Protein AF-A0A935WW10-F1 (afdb_monomer_lite)

Sequence (158 aa):
MTIRDRRRVVGESLDGLIQERTYRSAALGEERRFSVVLPPGYFDDANQGERYPVLYLLHGQGQTSTSFLATALFFIGYMSDSEDDATRRRDESDWVKFLLVLPDSTCSNAACTSGNFNANHLGLDGNGPRYQDAFYELMAHIESNYRTATPEVVEVFP

Foldseek 3Di:
DDPVLVVQCVVADQPNQWDKDWDQDPLQRGIWIKIKGFAGCQVPPVCVVPAAAEAEDEDAAPDFNCNCVVVSVVVNQQRRADPDPVQRVVRGGNDGGHMYMYTGLHDDPPLPPDDGSQAAGCGPPRSGGHNVSSVVVVVVVCVVPDRHDDDDDDPPDD

Secondary structure (DSSP, 8-state):
--TTGGGHHHHS-HHHHEEEEEEEETTTTEEEEEEEEPPTTTT-GGGTT--B-EEE----TT--TTTTGGGHHHHHHHTT--SSHHHHTTT--SS---EEEEE--PPPSTT-SSS-TTSBP--SSS---BHHHHHHHHHHHHHHHS-BPPP-------

pLDDT: mean 85.11, std 13.95, range [34.62, 98.25]

Radius of gyration: 18.45 Å; chains: 1; bounding box: 48×27×57 Å

Structure (mmCIF, N/CA/C/O backbone):
data_AF-A0A935WW10-F1
#
_entry.id   AF-A0A935WW10-F1
#
loop_
_atom_site.group_PDB
_atom_site.id
_atom_site.type_symbol
_atom_site.label_atom_id
_atom_site.label_alt_id
_atom_site.label_comp_id
_atom_site.label_asym_id
_atom_site.label_entity_id
_atom_site.label_seq_id
_atom_site.pdbx_PDB_ins_code
_atom_site.Cartn_x
_atom_site.Cartn_y
_atom_site.Cartn_z
_atom_site.occupancy
_atom_site.B_iso_or_equiv
_atom_site.auth_seq_id
_atom_site.auth_comp_id
_atom_site.auth_asym_id
_atom_site.auth_atom_id
_atom_site.pdbx_PDB_model_num
ATOM 1 N N . MET A 1 1 ? -10.765 14.263 23.555 1.00 40.00 1 MET A N 1
ATOM 2 C CA . MET A 1 1 ? -9.543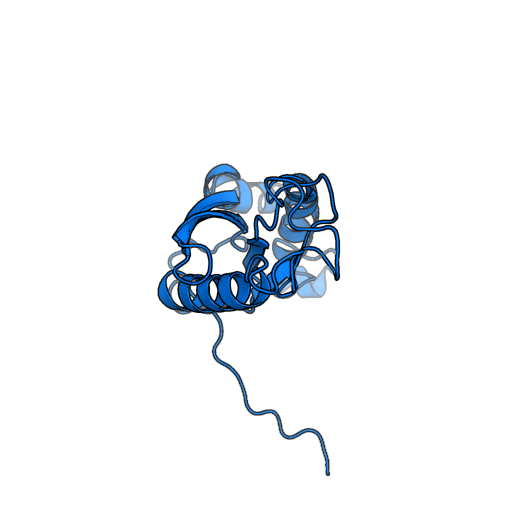 13.441 23.706 1.00 40.00 1 MET A CA 1
ATOM 3 C C . MET A 1 1 ? -9.329 13.072 25.174 1.00 40.00 1 MET A C 1
ATOM 5 O O . MET A 1 1 ? -8.989 13.932 25.981 1.00 40.00 1 MET A O 1
ATOM 9 N N . THR A 1 2 ? -9.584 11.818 25.549 1.00 34.62 2 THR A N 1
ATOM 10 C CA . THR A 1 2 ? -9.532 11.343 26.948 1.00 34.62 2 THR A CA 1
ATOM 11 C C . THR A 1 2 ? -8.324 10.433 27.177 1.00 34.62 2 THR A C 1
ATOM 13 O O . THR A 1 2 ? -7.880 9.738 26.274 1.00 34.62 2 THR A O 1
ATOM 16 N N . ILE A 1 3 ? -7.803 10.388 28.405 1.00 41.88 3 ILE A N 1
ATOM 17 C CA . ILE A 1 3 ? -6.572 9.660 28.790 1.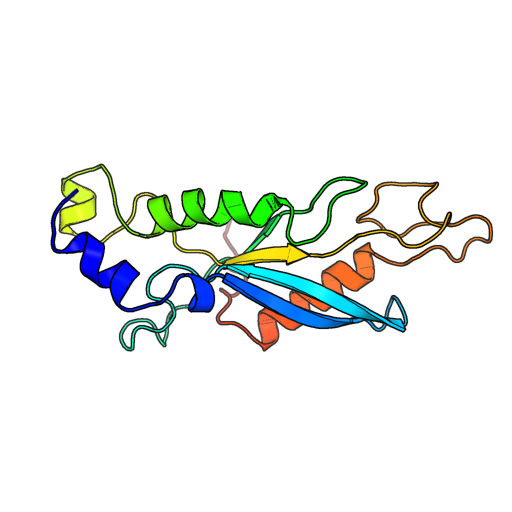00 41.88 3 ILE A CA 1
ATOM 18 C C . ILE A 1 3 ? -6.601 8.148 28.458 1.00 41.88 3 ILE A C 1
ATOM 20 O O . ILE A 1 3 ? -5.545 7.536 28.314 1.00 41.88 3 ILE A O 1
ATOM 24 N N . ARG A 1 4 ? -7.785 7.537 28.306 1.00 44.72 4 ARG A N 1
ATOM 25 C CA . ARG A 1 4 ? -7.934 6.127 27.891 1.00 44.72 4 ARG A CA 1
ATOM 26 C C . ARG A 1 4 ? -7.550 5.874 26.434 1.00 44.72 4 ARG A C 1
ATOM 28 O O . ARG A 1 4 ? -6.980 4.829 26.153 1.00 44.72 4 ARG A O 1
ATOM 35 N N . ASP A 1 5 ? -7.813 6.829 25.555 1.00 48.38 5 ASP A N 1
ATOM 36 C CA . ASP A 1 5 ? -7.628 6.692 24.109 1.00 48.38 5 ASP A CA 1
ATOM 37 C C . ASP A 1 5 ? -6.135 6.728 23.722 1.00 48.38 5 ASP A C 1
ATOM 39 O O . ASP A 1 5 ? -5.631 5.886 22.980 1.00 48.38 5 ASP A O 1
ATOM 43 N N . ARG A 1 6 ? -5.345 7.546 24.435 1.00 47.03 6 ARG A N 1
ATOM 44 C CA . ARG A 1 6 ? -3.876 7.490 24.353 1.00 47.03 6 ARG A CA 1
ATOM 45 C C . ARG A 1 6 ? -3.288 6.122 24.706 1.00 47.03 6 ARG A C 1
ATOM 47 O O . ARG A 1 6 ? -2.159 5.885 24.324 1.00 47.03 6 ARG A O 1
ATOM 54 N N . ARG A 1 7 ? -3.968 5.228 25.437 1.00 44.75 7 ARG A N 1
ATOM 55 C CA . ARG A 1 7 ? -3.376 3.928 25.814 1.00 44.75 7 ARG A CA 1
ATOM 56 C C . ARG A 1 7 ? -3.407 2.884 24.701 1.00 44.75 7 ARG A C 1
ATOM 58 O O . ARG A 1 7 ? -2.544 2.017 24.726 1.00 44.75 7 ARG A O 1
ATOM 65 N N . ARG A 1 8 ? -4.344 2.956 23.749 1.00 51.34 8 ARG A N 1
ATOM 66 C CA . ARG A 1 8 ? -4.460 1.949 22.675 1.00 51.34 8 ARG A CA 1
ATOM 67 C C . ARG A 1 8 ? -3.367 2.143 21.623 1.00 51.34 8 ARG A C 1
ATOM 69 O O . ARG A 1 8 ? -2.599 1.228 21.370 1.00 51.34 8 ARG A O 1
ATOM 76 N N . VAL A 1 9 ? -3.180 3.385 21.170 1.00 51.66 9 VAL A N 1
ATOM 77 C CA . VAL A 1 9 ? -2.059 3.785 20.292 1.00 51.66 9 VAL A CA 1
ATOM 78 C C . VAL A 1 9 ? -0.700 3.767 21.020 1.00 51.66 9 VAL A C 1
ATOM 80 O O . VAL A 1 9 ? 0.339 3.787 20.384 1.00 51.66 9 VAL A O 1
ATOM 83 N N . VAL A 1 10 ? -0.665 3.724 22.359 1.00 49.00 10 VAL A N 1
ATOM 84 C CA . VAL A 1 10 ? 0.587 3.550 23.136 1.00 49.00 10 VAL A CA 1
ATOM 85 C C . VAL A 1 10 ? 0.924 2.070 23.383 1.00 49.00 10 VAL A C 1
ATOM 87 O O . VAL A 1 10 ? 2.059 1.768 23.743 1.00 49.00 10 VAL A O 1
ATOM 90 N N . GLY A 1 11 ? -0.021 1.144 23.175 1.00 51.72 11 GLY A N 1
ATOM 91 C CA . GLY A 1 11 ? 0.231 -0.302 23.233 1.00 51.72 11 GLY A CA 1
ATOM 92 C C . GLY A 1 11 ? 0.925 -0.844 21.978 1.00 51.72 11 GLY A C 1
ATOM 93 O O . GLY A 1 11 ? 1.773 -1.726 22.081 1.00 51.72 11 GLY A O 1
ATOM 94 N N . GLU A 1 12 ? 0.623 -0.266 20.815 1.00 62.59 12 GLU A N 1
ATOM 95 C CA . GLU A 1 12 ? 1.270 -0.551 19.531 1.00 62.59 12 GLU A CA 1
ATOM 96 C C . GLU A 1 12 ? 2.186 0.624 19.158 1.00 62.59 12 GLU A C 1
ATOM 98 O O . GLU A 1 12 ? 1.730 1.759 19.058 1.00 62.59 12 GLU A O 1
ATOM 103 N N . SER A 1 13 ? 3.487 0.401 18.944 1.00 73.25 13 SER A N 1
ATOM 104 C CA . SER A 1 13 ? 4.344 1.488 18.457 1.00 73.25 13 SER A CA 1
ATOM 105 C C . SER A 1 13 ? 3.939 1.883 17.032 1.00 73.25 13 SER A C 1
ATOM 107 O O . SER A 1 13 ? 3.611 1.026 16.210 1.00 73.25 13 SER A O 1
ATOM 109 N N . LEU A 1 14 ? 4.013 3.179 16.704 1.00 76.69 14 LEU A N 1
ATOM 110 C CA . LEU A 1 14 ? 3.814 3.655 15.326 1.00 76.69 14 LEU A CA 1
ATOM 111 C C . LEU A 1 14 ? 4.748 2.934 14.338 1.00 76.69 14 LEU A C 1
ATOM 113 O O . LEU A 1 14 ? 4.336 2.629 13.223 1.00 76.69 14 LEU A O 1
ATOM 117 N N . ASP A 1 15 ? 5.954 2.580 14.787 1.00 73.94 15 ASP A N 1
ATOM 118 C CA . ASP A 1 15 ? 6.929 1.781 14.035 1.00 73.94 15 ASP A CA 1
ATOM 119 C C . ASP A 1 15 ? 6.443 0.347 13.739 1.00 73.94 15 ASP A C 1
ATOM 121 O O . ASP A 1 15 ? 6.895 -0.287 12.790 1.00 73.94 15 ASP A O 1
ATOM 125 N N . GLY A 1 16 ? 5.534 -0.198 14.556 1.00 84.88 16 GLY A N 1
ATOM 126 C CA . GLY A 1 16 ? 4.903 -1.497 14.320 1.00 84.88 16 GLY A CA 1
ATOM 127 C C . GLY A 1 16 ? 3.772 -1.429 13.294 1.00 84.88 16 GLY A C 1
ATOM 128 O O . GLY A 1 16 ? 3.589 -2.365 12.510 1.00 84.88 16 GLY A O 1
ATOM 129 N N . LEU A 1 17 ? 3.031 -0.318 13.270 1.00 91.12 17 LEU A N 1
ATOM 130 C CA . LEU A 1 17 ? 1.921 -0.105 12.339 1.00 91.12 17 LEU A CA 1
ATOM 131 C C . LEU A 1 17 ? 2.396 0.345 10.957 1.00 91.12 17 LEU A C 1
ATOM 133 O O . LEU A 1 17 ? 1.801 -0.057 9.963 1.00 91.12 17 LEU A O 1
ATOM 137 N N . ILE A 1 18 ? 3.461 1.144 10.880 1.00 92.69 18 ILE A N 1
ATOM 138 C CA . ILE A 1 18 ? 4.040 1.625 9.624 1.00 92.69 18 ILE A CA 1
ATOM 139 C C . ILE A 1 18 ? 5.265 0.782 9.290 1.00 92.69 18 ILE A C 1
ATOM 141 O O . ILE A 1 18 ? 6.266 0.804 9.998 1.00 92.69 18 ILE A O 1
ATOM 145 N N . GLN A 1 19 ? 5.200 0.049 8.185 1.00 93.94 19 GLN A N 1
ATOM 146 C CA . GLN A 1 19 ? 6.233 -0.902 7.804 1.00 93.94 19 GLN A CA 1
ATOM 147 C C . GLN A 1 19 ? 6.707 -0.648 6.378 1.00 93.94 19 GLN A C 1
ATOM 149 O O . GLN A 1 19 ? 5.905 -0.584 5.452 1.00 93.94 19 GLN A O 1
ATOM 154 N N . GLU A 1 20 ? 8.021 -0.591 6.185 1.00 94.94 20 GLU A N 1
ATOM 155 C CA . GLU A 1 20 ? 8.645 -0.676 4.863 1.00 94.94 20 GLU A CA 1
ATOM 156 C C . GLU A 1 20 ? 9.107 -2.112 4.610 1.00 94.94 20 GLU A C 1
ATOM 158 O O . GLU A 1 20 ? 9.729 -2.746 5.472 1.00 94.94 20 GLU A O 1
ATOM 163 N N . ARG A 1 21 ? 8.766 -2.656 3.445 1.00 96.81 21 ARG A N 1
ATOM 164 C CA . ARG A 1 21 ? 9.016 -4.051 3.069 1.00 96.81 21 ARG A CA 1
ATOM 165 C C . ARG A 1 21 ? 9.430 -4.146 1.606 1.00 96.81 21 ARG A C 1
ATOM 167 O O . ARG A 1 21 ? 9.358 -3.169 0.858 1.00 96.81 21 ARG A O 1
ATOM 174 N N . THR A 1 22 ? 9.875 -5.331 1.207 1.00 97.50 22 THR A N 1
ATOM 175 C CA . THR A 1 22 ? 10.179 -5.656 -0.187 1.00 97.50 22 THR A CA 1
ATOM 176 C C . THR A 1 22 ? 9.421 -6.892 -0.640 1.00 97.50 22 THR A C 1
ATOM 178 O O . THR A 1 22 ? 9.062 -7.746 0.170 1.00 97.50 22 THR A O 1
ATOM 181 N N . TYR A 1 23 ? 9.198 -6.986 -1.945 1.00 97.31 23 TYR A N 1
ATOM 182 C CA . TYR A 1 23 ? 8.767 -8.203 -2.616 1.00 97.31 23 TYR A CA 1
ATOM 183 C C . TYR A 1 23 ? 9.569 -8.384 -3.906 1.00 97.31 23 TYR A C 1
ATOM 185 O O . TYR A 1 23 ? 9.995 -7.413 -4.541 1.00 97.31 23 TYR A O 1
ATOM 193 N N . ARG A 1 24 ? 9.741 -9.638 -4.320 1.00 97.44 24 ARG A N 1
ATOM 194 C CA . ARG A 1 24 ? 10.337 -9.970 -5.611 1.00 97.44 24 ARG A CA 1
ATOM 195 C C . ARG A 1 24 ? 9.308 -9.763 -6.721 1.00 97.44 24 ARG A C 1
ATOM 197 O O . ARG A 1 24 ? 8.302 -10.467 -6.734 1.00 97.44 24 ARG A O 1
ATOM 204 N N . SER A 1 25 ? 9.590 -8.882 -7.681 1.00 96.50 25 SER A N 1
ATOM 205 C CA . SER A 1 25 ? 8.793 -8.757 -8.906 1.00 96.50 25 SER A CA 1
ATOM 206 C C . SER A 1 25 ? 9.387 -9.610 -10.024 1.00 96.50 25 SER A C 1
ATOM 208 O O . SER A 1 25 ? 10.558 -9.454 -10.387 1.00 96.50 25 SER A O 1
ATOM 210 N N . ALA A 1 26 ? 8.587 -10.513 -10.592 1.00 96.75 26 ALA A N 1
ATOM 211 C CA . ALA A 1 26 ? 9.000 -11.288 -11.759 1.00 96.75 26 ALA A CA 1
ATOM 212 C C . ALA A 1 26 ? 8.878 -10.445 -13.034 1.00 96.75 26 ALA A C 1
ATOM 214 O O . ALA A 1 26 ? 9.771 -10.497 -13.880 1.00 96.75 26 ALA A O 1
ATOM 215 N N . ALA A 1 27 ? 7.835 -9.616 -13.130 1.00 93.62 27 ALA A N 1
ATOM 216 C CA . ALA A 1 27 ? 7.610 -8.693 -14.238 1.00 93.62 27 ALA A CA 1
ATOM 217 C C . ALA A 1 27 ? 8.764 -7.696 -14.457 1.00 93.62 27 ALA A C 1
ATOM 219 O O . ALA A 1 27 ? 9.063 -7.357 -15.602 1.00 93.62 27 ALA A O 1
ATOM 220 N N . LEU A 1 28 ? 9.419 -7.249 -13.378 1.00 91.75 28 LEU A N 1
ATOM 221 C CA . LEU A 1 28 ? 10.566 -6.330 -13.432 1.00 91.75 28 LEU A CA 1
ATOM 222 C C . LEU A 1 28 ? 11.919 -7.020 -13.212 1.00 91.75 28 LEU A C 1
ATOM 224 O O . LEU A 1 28 ? 12.961 -6.418 -13.454 1.00 91.75 28 LEU A O 1
ATOM 228 N N . GLY A 1 29 ? 11.927 -8.275 -12.758 1.00 93.44 29 GLY A N 1
ATOM 229 C CA . GLY A 1 29 ? 13.156 -9.032 -12.520 1.00 93.44 29 GLY A CA 1
ATOM 230 C C . GLY A 1 29 ? 13.992 -8.537 -11.332 1.00 93.44 29 GLY A C 1
ATOM 231 O O . GLY A 1 29 ? 15.187 -8.839 -11.265 1.00 93.44 29 GLY A O 1
ATOM 232 N N . GLU A 1 30 ? 13.397 -7.825 -10.373 1.00 92.94 30 GLU A N 1
ATOM 233 C CA . GLU A 1 30 ? 14.100 -7.196 -9.245 1.00 92.94 30 GLU A CA 1
ATOM 234 C C . GLU A 1 30 ? 13.283 -7.195 -7.940 1.00 92.94 30 GLU A C 1
ATOM 236 O O . GLU A 1 30 ? 12.094 -7.511 -7.928 1.00 92.94 30 GLU A O 1
ATOM 241 N N . GLU A 1 31 ? 13.938 -6.858 -6.824 1.00 95.62 31 GLU A N 1
ATOM 242 C CA . GLU A 1 31 ? 13.252 -6.555 -5.562 1.00 95.62 31 GLU A CA 1
ATOM 243 C C . GLU A 1 31 ? 12.642 -5.154 -5.634 1.00 95.62 31 GLU A C 1
ATOM 245 O O . GLU A 1 31 ? 13.327 -4.183 -5.961 1.00 95.62 31 GLU A O 1
ATOM 250 N N . ARG A 1 32 ? 11.364 -5.034 -5.282 1.00 93.81 32 ARG A N 1
ATOM 251 C CA . ARG A 1 32 ? 10.641 -3.763 -5.227 1.00 93.81 32 ARG A CA 1
ATOM 252 C C . ARG A 1 32 ? 10.226 -3.470 -3.797 1.00 93.81 32 ARG A C 1
ATOM 254 O O . ARG A 1 32 ? 9.844 -4.372 -3.056 1.00 93.81 32 ARG A O 1
ATOM 261 N N . ARG A 1 33 ? 10.299 -2.198 -3.409 1.00 95.75 33 ARG A N 1
ATOM 262 C CA . ARG A 1 33 ? 9.843 -1.734 -2.096 1.00 95.75 33 ARG A CA 1
ATOM 263 C C . ARG A 1 33 ? 8.353 -1.422 -2.104 1.00 95.75 33 ARG A C 1
ATOM 265 O O . ARG A 1 33 ? 7.766 -1.097 -3.134 1.00 95.75 33 ARG A O 1
ATOM 272 N N . PHE A 1 34 ? 7.761 -1.477 -0.926 1.00 96.44 34 PHE A N 1
ATOM 273 C CA . PHE A 1 34 ? 6.467 -0.886 -0.636 1.00 96.44 34 PHE A CA 1
ATOM 274 C C . PHE A 1 34 ? 6.422 -0.485 0.833 1.00 96.44 34 PHE A C 1
ATOM 276 O O . PHE A 1 34 ? 7.149 -1.032 1.667 1.00 96.44 34 PHE A O 1
ATOM 283 N N . SER A 1 35 ? 5.543 0.456 1.142 1.00 96.88 35 SER A N 1
ATOM 284 C CA . SER A 1 35 ? 5.172 0.753 2.519 1.00 96.88 35 SER A CA 1
ATOM 285 C C . SER A 1 35 ? 3.772 0.213 2.782 1.00 96.88 35 SER A C 1
ATOM 287 O O . SER A 1 35 ? 2.910 0.265 1.906 1.00 96.88 35 SER A O 1
ATOM 289 N N . VAL A 1 36 ? 3.526 -0.289 3.983 1.00 96.81 36 VAL A N 1
ATOM 290 C CA . VAL A 1 36 ? 2.202 -0.706 4.441 1.00 96.81 36 VAL A CA 1
ATOM 291 C C . VAL A 1 36 ? 1.928 -0.098 5.804 1.00 96.81 36 VAL A C 1
ATOM 293 O O . VAL A 1 36 ? 2.796 -0.071 6.675 1.00 96.81 36 VAL A O 1
ATOM 296 N N . VAL A 1 37 ? 0.713 0.401 5.974 1.00 96.50 37 VAL A N 1
ATOM 297 C CA . VAL A 1 37 ? 0.195 0.892 7.244 1.00 96.50 37 VAL A CA 1
ATOM 298 C C . VAL A 1 37 ? -0.919 -0.041 7.670 1.00 96.50 37 VAL A C 1
ATOM 300 O O . VAL A 1 37 ? -1.893 -0.234 6.938 1.00 96.50 37 VAL A O 1
ATOM 303 N N . LEU A 1 38 ? -0.751 -0.630 8.844 1.00 96.56 38 LEU A N 1
ATOM 304 C CA . LEU A 1 38 ? -1.736 -1.500 9.458 1.00 96.56 38 LEU A CA 1
ATOM 305 C C . LEU A 1 38 ? -2.733 -0.668 10.271 1.00 96.56 38 LEU A C 1
ATOM 307 O O . LEU A 1 38 ? -2.340 0.336 10.876 1.00 96.56 38 LEU A O 1
ATOM 311 N N . PRO A 1 39 ? -4.017 -1.058 10.291 1.00 95.19 39 PRO A N 1
ATOM 312 C CA . PRO A 1 39 ? -5.008 -0.338 11.069 1.00 95.19 39 PRO A CA 1
ATOM 313 C C . PRO A 1 39 ? -4.733 -0.464 12.581 1.00 95.19 39 PRO A C 1
ATOM 315 O O . PRO A 1 39 ? -4.178 -1.467 13.026 1.00 95.19 39 PRO A O 1
ATOM 318 N N . PRO A 1 40 ? -5.167 0.509 13.396 1.00 93.06 40 PRO A N 1
ATOM 319 C CA . PRO A 1 40 ? -5.063 0.440 14.853 1.00 93.06 40 PRO A CA 1
ATOM 320 C C . PRO A 1 40 ? -5.727 -0.813 15.441 1.00 93.06 40 PRO A C 1
ATOM 322 O O . PRO A 1 40 ? -6.879 -1.138 15.115 1.00 93.06 40 PRO A O 1
ATOM 325 N N . GLY A 1 41 ? -5.026 -1.484 16.355 1.00 91.06 41 GLY A N 1
ATOM 326 C CA . GLY A 1 41 ? -5.449 -2.737 16.974 1.00 91.06 41 GLY A CA 1
ATOM 327 C C . GLY A 1 41 ? -5.255 -3.958 16.075 1.00 91.06 41 GLY A C 1
ATOM 328 O O . GLY A 1 41 ? -5.829 -5.008 16.357 1.00 91.06 41 GLY A O 1
ATOM 329 N N . TYR A 1 42 ? -4.487 -3.857 14.984 1.00 93.88 42 TYR A N 1
ATOM 330 C CA . TYR A 1 42 ? -4.204 -5.003 14.117 1.00 93.88 42 TYR A CA 1
ATOM 331 C C . TYR A 1 42 ? -3.523 -6.146 14.885 1.00 93.88 42 TYR A C 1
ATOM 333 O O . TYR A 1 42 ? -3.709 -7.308 14.532 1.00 93.88 42 TYR A O 1
ATOM 341 N N . PHE A 1 43 ? -2.744 -5.872 15.929 1.00 92.56 43 PHE A N 1
ATOM 342 C CA . PHE A 1 43 ? -2.090 -6.929 16.704 1.00 92.56 43 PHE A CA 1
ATOM 343 C C . PHE A 1 43 ? -2.878 -7.371 17.940 1.00 92.56 43 PHE A C 1
ATOM 345 O O . PHE A 1 43 ? -2.468 -8.331 18.589 1.00 92.56 43 PHE A O 1
ATOM 352 N N . ASP A 1 44 ? -4.019 -6.744 18.238 1.00 90.56 44 ASP A N 1
ATOM 353 C CA . ASP A 1 44 ? -4.851 -7.116 19.383 1.00 90.56 44 ASP A CA 1
ATOM 354 C C . ASP A 1 44 ? -5.370 -8.556 19.245 1.00 90.56 44 ASP A C 1
ATOM 356 O O . ASP A 1 44 ? -5.866 -8.963 18.190 1.00 90.56 44 ASP A O 1
ATOM 360 N N . ASP A 1 45 ? -5.334 -9.322 20.339 1.00 91.81 45 ASP A N 1
ATOM 361 C CA . ASP A 1 45 ? -5.842 -10.703 20.378 1.00 91.81 45 ASP A CA 1
ATOM 362 C C . ASP A 1 45 ? -7.318 -10.793 19.956 1.00 91.81 45 ASP A C 1
ATOM 364 O O . ASP A 1 45 ? -7.729 -11.738 19.282 1.00 91.81 45 ASP A O 1
ATOM 368 N N . ALA A 1 46 ? -8.111 -9.775 20.302 1.00 89.94 46 ALA A N 1
ATOM 369 C CA . ALA A 1 46 ? -9.522 -9.686 19.932 1.00 89.94 46 ALA A CA 1
ATOM 370 C C . ALA A 1 46 ? -9.745 -9.566 18.413 1.00 89.94 46 ALA A C 1
ATOM 372 O O . ALA A 1 46 ? -10.808 -9.941 17.931 1.00 89.94 46 ALA A O 1
ATOM 373 N N . ASN A 1 47 ? -8.742 -9.093 17.663 1.00 91.25 47 ASN A N 1
ATOM 374 C CA . ASN A 1 47 ? -8.846 -8.793 16.234 1.00 91.25 47 ASN A CA 1
ATOM 375 C C . ASN A 1 47 ? -8.122 -9.824 15.347 1.00 91.25 47 ASN A C 1
ATOM 377 O O . ASN A 1 47 ? -7.969 -9.614 14.143 1.00 91.25 47 ASN A O 1
ATOM 381 N N . GLN A 1 48 ? -7.662 -10.953 15.899 1.00 92.44 48 GLN A N 1
ATOM 382 C CA . GLN A 1 48 ? -6.918 -11.965 15.129 1.00 92.44 48 GLN A CA 1
ATOM 383 C C . GLN A 1 48 ? -7.753 -12.618 14.013 1.00 92.44 48 GLN A C 1
ATOM 385 O O . GLN A 1 48 ? -7.192 -13.085 13.021 1.00 92.44 48 GLN A O 1
ATOM 390 N N . GLY A 1 49 ? -9.084 -12.639 14.158 1.00 93.88 49 GLY A N 1
ATOM 391 C CA . GLY A 1 49 ? -10.018 -13.112 13.131 1.00 93.88 49 GLY A CA 1
ATOM 392 C C . GLY A 1 49 ? -10.407 -12.055 12.093 1.00 93.88 49 GLY A C 1
ATOM 393 O O . GLY A 1 49 ? -10.981 -12.407 11.064 1.00 93.88 49 GLY A O 1
ATOM 394 N N . GLU A 1 50 ? -10.084 -10.784 12.341 1.00 94.19 50 GLU A N 1
ATOM 395 C CA . GLU A 1 50 ? -10.503 -9.670 11.496 1.00 94.19 50 GLU A CA 1
ATOM 396 C C . GLU A 1 50 ? -9.669 -9.580 10.221 1.00 94.19 50 GLU A C 1
ATOM 398 O O . GLU A 1 50 ? -8.448 -9.800 10.208 1.00 94.19 50 GLU A O 1
ATOM 403 N N . ARG A 1 51 ? -10.356 -9.216 9.139 1.00 96.19 51 ARG A N 1
ATOM 404 C CA . ARG A 1 51 ? -9.795 -9.008 7.807 1.00 96.19 51 ARG A CA 1
ATOM 405 C C . ARG A 1 51 ? -10.201 -7.637 7.303 1.00 96.19 51 ARG A C 1
ATOM 407 O O . ARG A 1 51 ? -11.350 -7.238 7.443 1.00 96.19 51 ARG A O 1
ATOM 414 N N . TYR A 1 52 ? -9.261 -6.933 6.692 1.00 96.75 52 TYR A N 1
ATOM 415 C CA . TYR A 1 52 ? -9.427 -5.515 6.407 1.00 96.75 52 TYR A CA 1
ATOM 416 C C . TYR A 1 52 ? -9.395 -5.233 4.902 1.00 96.75 52 TYR A C 1
ATOM 418 O O . TYR A 1 52 ? -8.589 -5.839 4.185 1.00 96.75 52 TYR A O 1
ATOM 426 N N . PRO A 1 53 ? -10.219 -4.298 4.400 1.00 96.44 53 PRO A N 1
ATOM 427 C CA . PRO A 1 53 ? -10.069 -3.791 3.044 1.00 96.44 53 PRO A CA 1
ATOM 428 C C . PRO A 1 53 ? -8.687 -3.150 2.851 1.00 96.44 53 PRO A C 1
ATOM 430 O O . PRO A 1 53 ? -8.025 -2.748 3.813 1.00 96.44 53 PRO A O 1
ATOM 433 N N . VAL A 1 54 ? -8.248 -3.060 1.595 1.00 97.12 54 VAL A N 1
ATOM 434 C CA . VAL A 1 54 ? -6.929 -2.526 1.233 1.00 97.12 54 VAL A CA 1
ATOM 435 C C . VAL A 1 54 ? -7.092 -1.311 0.330 1.00 97.12 54 VAL A C 1
ATOM 437 O O . VAL A 1 54 ? -7.707 -1.390 -0.732 1.00 97.12 54 VAL A O 1
ATOM 440 N N . LEU A 1 55 ? -6.503 -0.193 0.741 1.00 95.94 55 LEU A N 1
ATOM 441 C CA . LEU A 1 55 ? -6.363 1.013 -0.060 1.00 95.94 55 LEU A CA 1
ATOM 442 C C . LEU A 1 55 ? -4.944 1.074 -0.633 1.00 95.94 55 LEU A C 1
ATOM 444 O O . LEU A 1 55 ? -3.978 1.204 0.116 1.00 95.94 55 LEU A O 1
ATOM 448 N N . TYR A 1 56 ? -4.818 1.024 -1.958 1.00 95.19 56 TYR A N 1
ATOM 449 C CA . TYR A 1 56 ? -3.547 1.255 -2.647 1.00 95.19 56 TYR A CA 1
ATOM 450 C C . TYR A 1 56 ? -3.429 2.728 -3.039 1.00 95.19 56 TYR A C 1
ATOM 452 O O . TYR A 1 56 ? -4.193 3.214 -3.873 1.00 95.19 56 TYR A O 1
ATOM 460 N N . LEU A 1 57 ? -2.466 3.440 -2.452 1.00 93.75 57 LEU A N 1
ATOM 461 C CA . LEU A 1 57 ? -2.207 4.847 -2.748 1.00 93.75 57 LEU A CA 1
ATOM 462 C C . LEU A 1 57 ? -0.923 4.980 -3.569 1.00 93.75 57 LEU A C 1
ATOM 464 O O . LEU A 1 57 ? 0.183 4.789 -3.065 1.00 93.75 57 LEU A O 1
ATOM 468 N N . LEU A 1 58 ? -1.087 5.304 -4.850 1.00 91.50 58 LEU A N 1
ATOM 469 C CA . LEU A 1 58 ? 0.015 5.429 -5.800 1.00 91.50 58 LEU A CA 1
ATOM 470 C C . LEU A 1 58 ? 0.618 6.835 -5.744 1.00 91.50 58 LEU A C 1
ATOM 472 O O . LEU A 1 58 ? -0.108 7.830 -5.778 1.00 91.50 58 LEU A O 1
ATOM 476 N N . HIS A 1 59 ? 1.946 6.921 -5.688 1.00 89.50 59 HIS A N 1
ATOM 477 C CA . HIS A 1 59 ? 2.652 8.201 -5.688 1.00 89.50 59 HIS A CA 1
ATOM 478 C C . HIS A 1 59 ? 2.868 8.752 -7.101 1.00 89.50 59 HIS A C 1
ATOM 480 O O . HIS A 1 59 ? 2.723 8.024 -8.077 1.00 89.50 59 HIS A O 1
ATOM 486 N N . GLY A 1 60 ? 3.228 10.035 -7.215 1.00 85.75 60 GLY A N 1
ATOM 487 C CA . 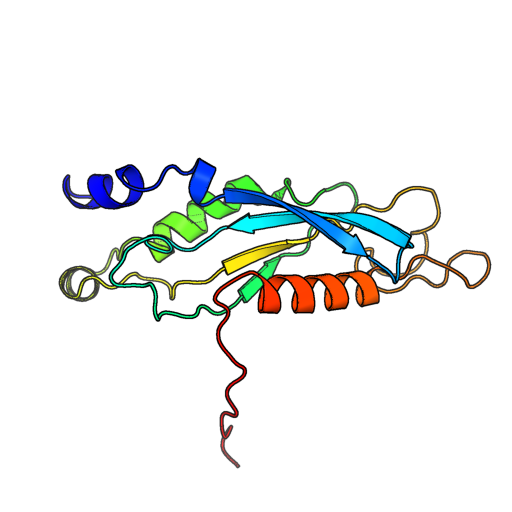GLY A 1 60 ? 3.547 10.693 -8.483 1.00 85.75 60 GLY A CA 1
ATOM 488 C C . GLY A 1 60 ? 4.984 10.466 -8.971 1.00 85.75 60 GLY A C 1
ATOM 489 O O . GLY A 1 60 ? 5.813 9.854 -8.296 1.00 85.75 60 GLY A O 1
ATOM 490 N N . GLN A 1 61 ? 5.312 11.011 -10.144 1.00 82.12 61 GLN A N 1
ATOM 491 C CA . GLN A 1 61 ? 6.676 10.986 -10.681 1.00 82.12 61 GLN A CA 1
ATOM 492 C C . GLN A 1 61 ? 7.648 11.769 -9.781 1.00 82.12 61 GLN A C 1
ATOM 494 O O . GLN A 1 61 ? 7.345 12.876 -9.341 1.00 82.12 61 GLN A O 1
ATOM 499 N N . GLY A 1 62 ? 8.833 11.205 -9.530 1.00 81.31 62 GLY A N 1
ATOM 500 C CA . GLY A 1 62 ? 9.848 11.805 -8.651 1.00 81.31 62 GLY A CA 1
ATOM 501 C C . GLY A 1 62 ? 9.610 11.571 -7.154 1.00 81.31 62 GLY A C 1
ATOM 502 O O . GLY A 1 62 ? 10.396 12.039 -6.335 1.00 81.31 62 GLY A O 1
ATOM 503 N N . GLN A 1 63 ? 8.549 10.844 -6.805 1.00 87.06 63 GLN A N 1
ATOM 504 C CA . GLN A 1 63 ? 8.262 10.368 -5.455 1.00 87.06 63 GLN A CA 1
ATOM 505 C C . GLN A 1 63 ? 8.584 8.872 -5.331 1.00 87.06 63 GLN A C 1
ATOM 507 O O . GLN A 1 63 ? 8.884 8.214 -6.324 1.00 87.06 63 GLN A O 1
ATOM 512 N N . THR A 1 64 ? 8.519 8.363 -4.104 1.00 87.25 64 THR A N 1
ATOM 513 C CA . THR A 1 64 ? 8.753 6.961 -3.716 1.00 87.25 64 THR A CA 1
ATOM 514 C C . THR A 1 64 ? 7.617 6.466 -2.811 1.00 87.25 64 THR A C 1
ATOM 516 O O . THR A 1 64 ? 6.774 7.258 -2.371 1.00 87.25 64 THR A O 1
ATOM 519 N N . SER A 1 65 ? 7.632 5.184 -2.428 1.00 83.31 65 SER A N 1
ATOM 520 C CA . SER A 1 65 ? 6.674 4.591 -1.473 1.00 83.31 65 SER A CA 1
ATOM 521 C C . SER A 1 65 ? 6.600 5.295 -0.112 1.00 83.31 65 SER A C 1
ATOM 523 O O . SER A 1 65 ? 5.619 5.142 0.616 1.00 83.31 65 SER A O 1
ATOM 525 N N . THR A 1 66 ? 7.621 6.065 0.270 1.00 89.19 66 THR A N 1
ATOM 526 C CA . THR A 1 66 ? 7.654 6.782 1.551 1.00 89.19 66 THR A CA 1
ATOM 527 C C . THR A 1 66 ? 7.083 8.195 1.469 1.00 89.19 66 THR A C 1
ATOM 529 O O . THR A 1 66 ? 6.793 8.805 2.496 1.00 89.19 66 THR A O 1
ATOM 532 N N . SER A 1 67 ? 6.858 8.720 0.261 1.00 87.94 67 SER A N 1
ATOM 533 C CA . SER A 1 67 ? 6.500 10.131 0.052 1.00 87.94 67 SER A CA 1
ATOM 534 C C . SER A 1 67 ? 5.159 10.533 0.670 1.00 87.94 67 SER A C 1
ATOM 536 O O . SER A 1 67 ? 4.981 11.690 1.042 1.00 87.94 67 SER A O 1
ATOM 538 N N . PHE A 1 68 ? 4.234 9.583 0.828 1.00 86.19 68 PHE A N 1
ATOM 539 C CA . PHE A 1 68 ? 2.941 9.811 1.478 1.00 86.19 68 PHE A CA 1
ATOM 540 C C . PHE A 1 68 ? 2.842 9.189 2.874 1.00 86.19 68 PHE A C 1
ATOM 542 O O . PHE A 1 68 ? 1.767 9.226 3.466 1.00 86.19 68 PHE A O 1
ATOM 549 N N . LEU A 1 69 ? 3.930 8.678 3.463 1.00 87.12 69 LEU A N 1
ATOM 550 C CA . LEU A 1 69 ? 3.860 8.046 4.788 1.00 87.12 69 LEU A CA 1
ATOM 551 C C . LEU A 1 69 ? 3.351 8.985 5.882 1.00 87.12 69 LEU A C 1
ATOM 553 O O . LEU A 1 69 ? 2.627 8.546 6.764 1.00 87.12 69 LEU A O 1
ATOM 557 N N . ALA A 1 70 ? 3.634 10.287 5.807 1.00 87.31 70 ALA A N 1
ATOM 558 C CA . ALA A 1 70 ? 3.087 11.245 6.769 1.00 87.31 70 ALA A CA 1
ATOM 559 C C . ALA A 1 70 ? 1.543 11.294 6.753 1.00 87.31 70 ALA A C 1
ATOM 561 O O . ALA A 1 70 ? 0.929 11.532 7.792 1.00 87.31 70 ALA A O 1
ATOM 562 N N . THR A 1 71 ? 0.902 11.011 5.609 1.00 86.00 71 THR A N 1
ATOM 563 C CA . THR A 1 71 ? -0.569 10.934 5.514 1.00 86.00 71 THR A CA 1
ATOM 564 C C . THR A 1 71 ? -1.141 9.743 6.283 1.00 86.00 71 THR A C 1
ATOM 566 O O . THR A 1 71 ? -2.292 9.794 6.707 1.00 86.00 71 THR A O 1
ATOM 569 N N . ALA A 1 72 ? -0.332 8.715 6.567 1.00 88.25 72 ALA A N 1
ATOM 570 C CA . ALA A 1 72 ? -0.729 7.582 7.398 1.00 88.25 72 ALA A CA 1
ATOM 571 C C . ALA A 1 72 ? -1.212 8.017 8.785 1.00 88.25 72 ALA A C 1
ATOM 573 O O . ALA A 1 72 ? -2.161 7.440 9.299 1.00 88.25 72 ALA A O 1
ATOM 574 N N . LEU A 1 73 ? -0.609 9.057 9.373 1.00 88.75 73 LEU A N 1
ATOM 575 C CA . LEU A 1 73 ? -1.001 9.554 10.696 1.00 88.75 73 LEU A CA 1
ATOM 576 C C . LEU A 1 73 ? -2.433 10.098 10.708 1.00 88.75 73 LEU A C 1
ATOM 578 O O . LEU A 1 73 ? -3.142 9.934 11.698 1.00 88.75 73 LEU A O 1
ATOM 582 N N . PHE A 1 74 ? -2.867 10.704 9.599 1.00 89.00 74 PHE A N 1
ATOM 583 C CA . PHE A 1 74 ? -4.250 11.139 9.433 1.00 89.00 74 PHE A CA 1
ATOM 584 C C . PHE A 1 74 ? -5.187 9.927 9.424 1.00 89.00 74 PHE A C 1
ATOM 586 O O . PHE A 1 74 ? -6.111 9.861 10.230 1.00 89.00 74 PHE A O 1
ATOM 593 N N . PHE A 1 75 ? -4.904 8.929 8.582 1.00 91.31 75 PHE A N 1
ATOM 594 C CA . PHE A 1 75 ? -5.729 7.723 8.497 1.00 91.31 75 PHE A CA 1
ATOM 595 C C . PHE A 1 75 ? -5.766 6.949 9.820 1.00 91.31 75 PHE A C 1
ATOM 597 O O . PHE A 1 75 ? -6.839 6.557 10.264 1.00 91.31 75 PHE A O 1
ATOM 604 N N . ILE A 1 76 ? -4.622 6.780 10.490 1.00 90.25 76 ILE A N 1
ATOM 605 C CA . ILE A 1 76 ? -4.528 6.131 11.805 1.00 90.25 76 ILE A CA 1
ATOM 606 C C . ILE A 1 76 ? -5.429 6.839 12.819 1.00 90.25 76 ILE A C 1
ATOM 608 O O . ILE A 1 76 ? -6.146 6.158 13.546 1.00 90.25 76 ILE A O 1
ATOM 612 N N . GLY A 1 77 ? -5.436 8.176 12.854 1.00 88.56 77 GLY A N 1
ATOM 613 C CA . GLY A 1 77 ? -6.296 8.943 13.759 1.00 88.56 77 GLY A CA 1
ATOM 614 C C . GLY A 1 77 ? -7.783 8.640 13.558 1.00 88.56 77 GLY A C 1
ATOM 615 O O . GLY A 1 77 ? -8.454 8.231 14.502 1.00 88.56 77 GLY A O 1
ATOM 616 N N . TYR A 1 78 ? -8.272 8.751 12.320 1.00 90.25 78 TYR A N 1
ATOM 617 C CA . TYR A 1 78 ? -9.684 8.505 11.988 1.00 90.25 78 TYR A CA 1
ATOM 618 C C . TYR A 1 78 ? -10.106 7.030 12.085 1.00 90.25 78 TYR A C 1
ATOM 620 O O . TYR A 1 78 ? -11.287 6.737 12.250 1.00 90.25 78 TYR A O 1
ATOM 628 N N . MET A 1 79 ? -9.157 6.094 11.997 1.00 92.50 79 MET A N 1
ATOM 629 C CA . MET A 1 79 ? -9.390 4.663 12.228 1.00 92.50 79 MET A CA 1
ATOM 630 C C . MET A 1 79 ? -9.280 4.258 13.711 1.00 92.50 79 MET A C 1
ATOM 632 O O . MET A 1 79 ? -9.530 3.096 14.040 1.00 92.50 79 MET A O 1
ATOM 636 N N . SER A 1 80 ? -8.853 5.165 14.601 1.00 88.94 80 SER A N 1
ATOM 637 C CA . SER A 1 80 ? -8.639 4.865 16.027 1.00 88.94 80 SER A CA 1
ATOM 638 C C . SER A 1 80 ? -9.834 5.224 16.905 1.00 88.94 80 SER A C 1
ATOM 640 O O . SER A 1 80 ? -10.141 4.465 17.821 1.00 88.94 80 SER A O 1
ATOM 642 N N . ASP A 1 81 ? -10.477 6.365 16.649 1.00 85.62 81 ASP A N 1
ATOM 643 C CA . ASP A 1 81 ? -11.562 6.905 17.477 1.00 85.62 81 ASP A CA 1
ATOM 644 C C . ASP A 1 81 ? -12.612 7.617 16.602 1.00 85.62 81 ASP A C 1
ATOM 646 O O . ASP A 1 81 ? -12.463 7.725 15.380 1.00 85.62 81 ASP A O 1
ATOM 650 N N . SER A 1 82 ? -13.688 8.077 17.234 1.00 85.06 82 SER A N 1
ATOM 651 C CA . SER A 1 82 ? -14.743 8.876 16.623 1.00 85.06 82 SER A CA 1
ATOM 652 C C . SER A 1 82 ? -14.929 10.200 17.362 1.00 85.06 82 SER A C 1
ATOM 654 O O . SER A 1 82 ? -14.953 10.247 18.597 1.00 85.06 82 SER A O 1
ATOM 656 N N . GLU A 1 83 ? -15.098 11.292 16.612 1.00 86.81 83 GLU A N 1
ATOM 657 C CA . GLU A 1 83 ? -15.516 12.576 17.192 1.00 86.81 83 GLU A CA 1
ATOM 658 C C . GLU A 1 83 ? -16.995 12.564 17.627 1.00 86.81 83 GLU A C 1
ATOM 660 O O . GLU A 1 83 ? -17.402 13.371 18.470 1.00 86.81 83 GLU A O 1
ATOM 665 N N . ASP A 1 84 ? -17.795 11.630 17.099 1.00 90.75 84 ASP A N 1
ATOM 666 C CA . ASP A 1 84 ? -19.177 11.412 17.510 1.00 90.75 84 ASP A CA 1
ATOM 667 C C . ASP A 1 84 ? -19.262 10.608 18.815 1.00 90.75 84 ASP A C 1
ATOM 669 O O . ASP A 1 84 ? -18.812 9.469 18.960 1.00 90.75 84 ASP A O 1
ATOM 673 N N . ASP A 1 85 ? -19.935 11.207 19.790 1.00 89.62 85 ASP A N 1
ATOM 674 C CA . ASP A 1 85 ? -19.982 10.709 21.155 1.00 89.62 85 ASP A CA 1
ATOM 675 C C . ASP A 1 85 ? -20.770 9.393 21.276 1.00 89.62 85 ASP A C 1
ATOM 677 O O . ASP A 1 85 ? -20.507 8.586 22.172 1.00 89.62 85 ASP A O 1
ATOM 681 N N . ALA A 1 86 ? -21.741 9.161 20.386 1.00 89.38 86 ALA A N 1
ATOM 682 C CA . ALA A 1 86 ? -22.511 7.923 20.350 1.00 89.38 86 ALA A CA 1
ATOM 683 C C . ALA A 1 86 ? -21.699 6.770 19.745 1.00 89.38 86 ALA A C 1
ATOM 685 O O . ALA A 1 86 ? -21.756 5.657 20.269 1.00 89.38 86 ALA A O 1
ATOM 686 N N . THR A 1 87 ? -20.946 7.034 18.679 1.00 85.50 87 THR A N 1
ATOM 687 C CA . THR A 1 87 ? -20.071 6.073 17.986 1.00 85.50 87 THR A CA 1
ATOM 688 C C . THR A 1 87 ? -18.899 5.665 18.859 1.00 85.50 87 THR A C 1
ATOM 690 O O . THR A 1 87 ? -18.713 4.481 19.138 1.00 85.50 87 THR A O 1
ATOM 693 N N . ARG A 1 88 ? -18.233 6.637 19.479 1.00 85.62 88 ARG A N 1
ATOM 694 C CA . ARG A 1 88 ? -17.178 6.370 20.455 1.00 85.62 88 ARG A CA 1
ATOM 695 C C . ARG A 1 88 ? -17.648 5.525 21.646 1.00 85.62 88 ARG A C 1
ATOM 697 O O . ARG A 1 88 ? -16.902 4.697 22.164 1.00 85.62 88 ARG A O 1
ATOM 704 N N . ARG A 1 89 ? -18.891 5.701 22.120 1.00 85.62 89 ARG A N 1
ATOM 705 C CA . ARG A 1 89 ? -19.456 4.866 23.207 1.00 85.62 89 ARG A CA 1
ATOM 706 C C . ARG A 1 89 ? -19.648 3.400 22.808 1.00 85.62 89 ARG A C 1
ATOM 708 O O . ARG A 1 89 ? -19.760 2.570 23.708 1.00 85.62 89 ARG A O 1
ATOM 715 N N . ARG A 1 90 ? -19.681 3.093 21.509 1.00 85.06 90 ARG A N 1
ATOM 716 C CA . ARG A 1 90 ? -19.718 1.727 20.966 1.00 85.06 90 ARG A CA 1
ATOM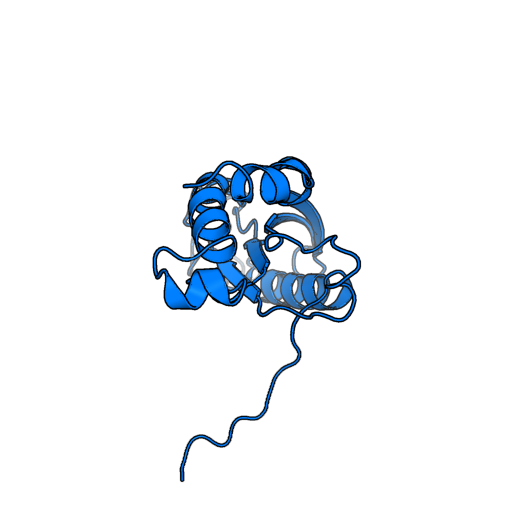 717 C C . ARG A 1 90 ? -18.326 1.147 20.687 1.00 85.06 90 ARG A C 1
ATOM 719 O O . ARG A 1 90 ? -18.254 0.018 20.225 1.00 85.06 90 ARG A O 1
ATOM 726 N N . ASP A 1 91 ? -17.252 1.871 21.018 1.00 81.56 91 ASP A N 1
ATOM 727 C CA . ASP A 1 91 ? -15.865 1.496 20.686 1.00 81.56 91 ASP A CA 1
ATOM 728 C C . ASP A 1 91 ? -15.620 1.396 19.165 1.00 81.56 91 ASP A C 1
ATOM 730 O O . ASP A 1 91 ? -14.817 0.595 18.692 1.00 81.56 91 ASP A O 1
ATOM 734 N N . GLU A 1 92 ? -16.340 2.220 18.400 1.00 85.31 92 GLU A N 1
ATOM 735 C CA . GLU A 1 92 ? -16.236 2.344 16.946 1.00 85.31 92 GLU A CA 1
ATOM 736 C C . GLU A 1 92 ? -15.458 3.615 16.560 1.00 85.31 92 GLU A C 1
ATOM 738 O O . GLU A 1 92 ? -15.415 4.589 17.317 1.00 85.31 92 GLU A O 1
ATOM 743 N N . SER A 1 93 ? -14.867 3.611 15.365 1.00 88.25 93 SER A N 1
ATOM 744 C CA . SER A 1 93 ? -14.136 4.739 14.777 1.00 88.25 93 SER A CA 1
ATOM 745 C C . SER A 1 93 ? -14.946 5.433 13.683 1.00 88.25 93 SER A C 1
ATOM 747 O O . SER A 1 93 ? -15.845 4.831 13.095 1.00 88.25 93 SER A O 1
ATOM 749 N N . ASP A 1 94 ? -14.605 6.687 13.371 1.00 88.50 94 ASP A N 1
ATOM 750 C CA . ASP A 1 94 ? -15.273 7.429 12.290 1.00 88.50 94 ASP A CA 1
ATOM 751 C C . ASP A 1 94 ? -15.090 6.744 10.932 1.00 88.50 94 ASP A C 1
ATOM 753 O O . ASP A 1 94 ? -15.970 6.796 10.070 1.00 88.50 94 ASP A O 1
ATOM 757 N N . TRP A 1 95 ? -13.921 6.138 10.713 1.00 92.06 95 TRP A N 1
ATOM 758 C CA . TRP A 1 95 ? -13.595 5.441 9.475 1.00 92.06 95 TRP A CA 1
ATOM 759 C C . TRP A 1 95 ? -13.470 3.942 9.712 1.00 92.06 95 TRP A C 1
ATOM 761 O O . TRP A 1 95 ? -12.932 3.497 10.728 1.00 92.06 95 TRP A O 1
ATOM 771 N N . VAL A 1 96 ? -13.916 3.158 8.727 1.00 91.31 96 VAL A N 1
ATOM 772 C CA . VAL A 1 96 ? -13.639 1.718 8.669 1.00 91.31 96 VAL A CA 1
ATOM 773 C C . VAL A 1 96 ? -12.127 1.507 8.696 1.00 91.31 96 VAL A C 1
ATOM 775 O O . VAL A 1 96 ? -11.376 2.247 8.063 1.00 91.31 96 VAL A O 1
ATOM 778 N N . LYS A 1 97 ? -11.674 0.487 9.421 1.00 94.12 97 LYS A N 1
ATOM 779 C CA . LYS A 1 97 ? -10.262 0.109 9.489 1.00 94.12 97 LYS A CA 1
ATOM 780 C C . LYS A 1 97 ? -9.815 -0.552 8.183 1.00 94.12 97 LYS A C 1
ATOM 782 O O . LYS A 1 97 ? -10.460 -1.490 7.724 1.00 94.12 97 LYS A O 1
ATOM 787 N N . PHE A 1 98 ? -8.698 -0.110 7.611 1.00 96.12 98 PHE A N 1
ATOM 788 C CA . PHE A 1 98 ? -8.128 -0.657 6.375 1.00 96.12 98 PHE A CA 1
ATOM 789 C C . PHE A 1 98 ? -6.601 -0.723 6.423 1.00 96.12 98 PHE A C 1
ATOM 791 O O . PHE A 1 98 ? -5.958 -0.029 7.211 1.00 96.12 98 PHE A O 1
ATOM 798 N N . LEU A 1 99 ? -6.017 -1.539 5.543 1.00 97.62 99 LEU A N 1
ATOM 799 C CA . LEU A 1 99 ? -4.594 -1.453 5.221 1.00 97.62 99 LEU A CA 1
ATOM 800 C C . LEU A 1 99 ? -4.383 -0.350 4.189 1.00 97.62 99 LEU A C 1
ATOM 802 O O . LEU A 1 99 ? -5.060 -0.331 3.162 1.00 97.62 99 LEU A O 1
ATOM 806 N N . LEU A 1 100 ? -3.410 0.526 4.417 1.00 97.19 100 LEU A N 1
ATOM 807 C CA . LEU A 1 100 ? -2.935 1.463 3.399 1.00 97.19 100 LEU A CA 1
ATOM 808 C C . LEU A 1 100 ? -1.611 0.949 2.835 1.00 97.19 100 LEU A C 1
ATOM 810 O O . LEU A 1 100 ? -0.625 0.859 3.560 1.00 97.19 100 LEU A O 1
ATOM 814 N N . VAL A 1 101 ? -1.581 0.635 1.544 1.00 97.31 101 VAL A N 1
ATOM 815 C CA . VAL A 1 101 ? -0.387 0.153 0.842 1.00 97.31 101 VAL A CA 1
ATOM 816 C C . VAL A 1 101 ? 0.097 1.226 -0.126 1.00 97.31 101 VAL A C 1
ATOM 818 O O . VAL A 1 101 ? -0.673 1.746 -0.932 1.00 97.31 101 VAL A O 1
ATOM 821 N N . LEU A 1 102 ? 1.388 1.541 -0.059 1.00 95.56 102 LEU A N 1
ATOM 822 C CA . LEU A 1 102 ? 2.070 2.510 -0.911 1.00 95.56 102 LEU A CA 1
ATOM 823 C C . LEU A 1 102 ? 3.154 1.788 -1.723 1.00 95.56 102 LEU A C 1
ATOM 825 O O . LEU A 1 102 ? 4.262 1.576 -1.218 1.00 95.56 102 LEU A O 1
ATOM 829 N N . PRO A 1 103 ? 2.854 1.367 -2.960 1.00 94.44 103 PRO A N 1
ATOM 830 C CA . PRO A 1 103 ? 3.833 0.738 -3.840 1.00 94.44 103 PRO A CA 1
ATOM 831 C C . PRO A 1 103 ? 4.969 1.706 -4.191 1.00 94.44 103 PRO A C 1
ATOM 833 O O . PRO A 1 103 ? 4.718 2.891 -4.404 1.00 94.44 103 PRO A O 1
ATOM 836 N N . ASP A 1 104 ? 6.206 1.214 -4.299 1.00 90.94 104 ASP A N 1
ATOM 837 C CA . ASP A 1 104 ? 7.297 1.968 -4.926 1.00 90.94 104 ASP A CA 1
ATOM 838 C C . ASP A 1 104 ? 7.259 1.709 -6.438 1.00 90.94 104 ASP A C 1
ATOM 840 O O . ASP A 1 104 ? 7.699 0.657 -6.914 1.00 90.94 104 ASP A O 1
ATOM 844 N N . SER A 1 105 ? 6.735 2.664 -7.205 1.00 83.88 105 SER A N 1
ATOM 845 C CA . SER A 1 105 ? 6.756 2.656 -8.673 1.00 83.88 105 SER A CA 1
ATOM 846 C C . SER A 1 105 ? 7.816 3.608 -9.230 1.00 83.88 105 SER A C 1
ATOM 848 O O . SER A 1 105 ? 7.770 3.996 -10.397 1.00 83.88 105 SER A O 1
ATOM 850 N N . THR A 1 106 ? 8.814 3.977 -8.410 1.00 84.56 106 THR A N 1
ATOM 851 C CA . THR A 1 106 ? 9.914 4.835 -8.855 1.00 84.56 106 THR A CA 1
ATOM 852 C C . THR A 1 106 ? 10.582 4.215 -10.070 1.00 84.56 106 THR A C 1
ATOM 854 O O . THR A 1 106 ? 11.087 3.084 -10.026 1.00 84.56 106 THR A O 1
ATOM 857 N N . CYS A 1 107 ? 10.575 4.990 -11.147 1.00 76.25 107 CYS A N 1
ATOM 858 C CA . CYS A 1 107 ? 11.218 4.613 -12.380 1.00 76.25 107 CYS A CA 1
ATOM 859 C C . CYS A 1 107 ? 12.726 4.808 -12.283 1.00 76.25 107 CYS A C 1
ATOM 861 O O . CYS A 1 107 ? 13.198 5.885 -11.910 1.00 76.25 107 CYS A O 1
ATOM 863 N N . SER A 1 108 ? 13.483 3.779 -12.649 1.00 67.56 108 SER A N 1
ATOM 864 C CA . SER A 1 108 ? 14.922 3.879 -12.856 1.00 67.56 108 SER A CA 1
ATOM 865 C C . SER A 1 108 ? 15.204 3.993 -14.360 1.00 67.56 108 SER A C 1
ATOM 867 O O . SER A 1 108 ? 14.654 3.256 -15.175 1.00 67.56 108 SER A O 1
ATOM 869 N N . ASN A 1 109 ? 16.081 4.931 -14.735 1.00 61.19 109 ASN A N 1
ATOM 870 C CA . ASN A 1 109 ? 16.509 5.212 -16.116 1.00 61.19 109 ASN A CA 1
ATOM 871 C C . ASN A 1 109 ? 15.429 5.821 -17.042 1.00 61.19 109 ASN A C 1
ATOM 873 O O . ASN A 1 109 ? 14.273 6.008 -16.675 1.00 61.19 109 ASN A O 1
ATOM 877 N N . ALA A 1 110 ? 15.823 6.173 -18.274 1.00 58.44 110 ALA A N 1
ATOM 878 C CA . ALA A 1 110 ? 15.000 6.858 -19.287 1.00 58.44 110 ALA A CA 1
ATOM 879 C C . ALA A 1 110 ? 13.819 6.024 -19.850 1.00 58.44 110 ALA A C 1
ATOM 881 O O . ALA A 1 110 ? 13.245 6.366 -20.886 1.00 58.44 110 ALA A O 1
ATOM 882 N N . ALA A 1 111 ? 13.456 4.926 -19.184 1.00 62.50 111 ALA A N 1
ATOM 883 C CA . ALA A 1 111 ? 12.465 3.961 -19.646 1.00 62.50 111 ALA A CA 1
ATOM 884 C C . ALA A 1 111 ? 11.007 4.419 -19.436 1.00 62.50 111 ALA A C 1
ATOM 886 O O . ALA A 1 111 ? 10.099 3.857 -20.043 1.00 62.50 111 ALA A O 1
ATOM 887 N N . CYS A 1 112 ? 10.780 5.480 -18.652 1.00 69.50 112 CYS A N 1
ATOM 888 C CA . CYS A 1 112 ? 9.446 6.028 -18.369 1.00 69.50 112 CYS A CA 1
ATOM 889 C C . CYS A 1 112 ? 9.119 7.298 -19.158 1.00 69.50 112 CYS A C 1
ATOM 891 O O . CYS A 1 112 ? 8.564 8.256 -18.626 1.00 69.50 112 CYS A O 1
ATOM 893 N N . THR A 1 113 ? 9.482 7.325 -20.438 1.00 63.88 113 THR A N 1
ATOM 894 C CA . THR A 1 113 ? 9.181 8.441 -21.352 1.00 63.88 113 THR A CA 1
ATOM 895 C C . THR A 1 113 ? 7.835 8.294 -22.074 1.00 63.88 113 THR A C 1
ATOM 897 O O . THR A 1 113 ? 7.441 9.187 -22.818 1.00 63.88 113 THR A O 1
ATOM 900 N N . SER A 1 114 ? 7.106 7.195 -21.850 1.00 64.62 114 SER A N 1
ATOM 901 C CA . SER A 1 114 ? 5.789 6.921 -22.446 1.00 64.62 114 SER A CA 1
ATOM 902 C C . SER A 1 114 ? 4.807 6.396 -21.396 1.00 64.62 114 SER A C 1
ATOM 904 O O . SER A 1 114 ? 5.184 5.532 -20.625 1.00 64.62 114 SER A O 1
ATOM 906 N N . GLY A 1 115 ? 3.557 6.870 -21.354 1.00 64.50 115 GLY A N 1
ATOM 907 C CA . GLY A 1 115 ? 2.539 6.382 -20.402 1.00 64.50 115 GLY A CA 1
ATOM 908 C C . GLY A 1 115 ? 2.593 7.011 -19.000 1.00 64.50 115 GLY A C 1
ATOM 909 O O . GLY A 1 115 ? 3.316 7.979 -18.771 1.00 64.50 115 GLY A O 1
ATOM 910 N N . ASN A 1 116 ? 1.791 6.485 -18.064 1.00 71.25 116 ASN A N 1
ATOM 911 C CA . ASN A 1 116 ? 1.871 6.849 -16.645 1.00 71.25 116 ASN A CA 1
ATOM 912 C C . ASN A 1 116 ? 2.817 5.877 -15.913 1.00 71.25 116 ASN A C 1
ATOM 914 O O . ASN A 1 116 ? 2.884 4.709 -16.269 1.00 71.25 116 ASN A O 1
ATOM 918 N N . PHE A 1 117 ? 3.541 6.359 -14.903 1.00 76.00 117 PHE A N 1
ATOM 919 C CA . PHE A 1 117 ? 4.604 5.641 -14.170 1.00 76.00 117 PHE A CA 1
ATOM 920 C C . PHE A 1 117 ? 4.142 4.394 -13.386 1.00 76.00 117 PHE A C 1
ATOM 922 O O . PHE A 1 117 ? 4.972 3.693 -12.819 1.00 76.00 117 PHE A O 1
ATOM 929 N N . ASN A 1 118 ? 2.836 4.115 -13.335 1.00 84.94 118 ASN A N 1
ATOM 930 C CA . ASN A 1 118 ? 2.272 2.919 -12.698 1.00 84.94 118 ASN A CA 1
ATOM 931 C C . ASN A 1 118 ? 1.746 1.898 -13.719 1.00 84.94 118 ASN A C 1
ATOM 933 O O . ASN A 1 118 ? 1.343 0.802 -13.338 1.00 84.94 118 ASN A O 1
ATOM 937 N N . ALA A 1 119 ? 1.704 2.263 -15.001 1.00 87.88 119 ALA A N 1
ATOM 938 C CA . ALA A 1 119 ? 1.252 1.403 -16.079 1.00 87.88 119 ALA A CA 1
ATOM 939 C C . ALA A 1 119 ? 2.431 0.632 -16.685 1.00 87.88 119 ALA A C 1
ATOM 941 O O . ALA A 1 119 ? 3.598 0.960 -16.476 1.00 87.88 119 ALA A O 1
ATOM 942 N N . ASN A 1 120 ? 2.134 -0.386 -17.489 1.00 88.69 120 ASN A N 1
ATOM 943 C CA . ASN A 1 120 ? 3.153 -0.972 -18.351 1.00 88.69 120 ASN A CA 1
ATOM 944 C C . ASN A 1 120 ? 3.595 0.050 -19.406 1.00 88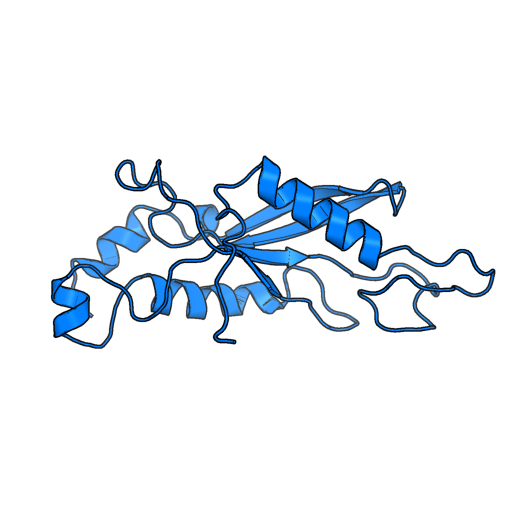.69 120 ASN A C 1
ATOM 946 O O . ASN A 1 120 ? 2.769 0.694 -20.057 1.00 88.69 120 ASN A O 1
ATOM 950 N N . HIS A 1 121 ? 4.904 0.175 -19.586 1.00 84.12 121 HIS A N 1
ATOM 951 C CA . HIS A 1 121 ? 5.505 1.089 -20.543 1.00 84.12 121 HIS A CA 1
ATOM 952 C C . HIS A 1 121 ? 5.849 0.357 -21.835 1.00 84.12 121 HIS A C 1
ATOM 954 O O . HIS A 1 121 ? 6.332 -0.772 -21.811 1.00 84.12 121 HIS A O 1
ATOM 960 N N . LEU A 1 122 ? 5.679 1.035 -22.971 1.00 82.00 122 LEU A N 1
ATOM 961 C CA . LEU A 1 122 ? 6.154 0.508 -24.250 1.00 82.00 122 LEU A CA 1
ATOM 962 C C . LEU A 1 122 ? 7.687 0.564 -24.339 1.00 82.00 122 LEU A C 1
ATOM 964 O O . LEU A 1 122 ? 8.298 -0.324 -24.915 1.00 82.00 122 LEU A O 1
ATOM 968 N N . GLY A 1 123 ? 8.318 1.581 -23.741 1.00 77.81 123 GLY A N 1
ATOM 969 C CA . GLY A 1 123 ? 9.758 1.816 -23.893 1.00 77.81 123 GLY A CA 1
ATOM 970 C C . GLY A 1 123 ? 10.130 2.272 -25.311 1.00 77.81 123 GLY A C 1
ATOM 971 O O . GLY A 1 123 ? 9.272 2.421 -26.179 1.00 77.81 123 GLY A O 1
ATOM 972 N N . LEU A 1 124 ? 11.417 2.538 -25.549 1.00 75.94 124 LEU A N 1
ATOM 973 C CA . LEU A 1 124 ? 11.903 2.972 -26.871 1.00 75.94 124 LEU A CA 1
ATOM 974 C C . LEU A 1 124 ? 12.048 1.806 -27.862 1.00 75.94 124 LEU A C 1
ATOM 976 O O . LEU A 1 124 ? 11.988 2.013 -29.070 1.00 75.94 124 LEU A O 1
ATOM 980 N N . ASP A 1 125 ? 12.239 0.595 -27.349 1.00 80.12 125 ASP A N 1
ATOM 981 C CA . ASP A 1 125 ? 12.472 -0.649 -28.086 1.00 80.12 125 ASP A CA 1
ATOM 982 C C . ASP A 1 125 ? 11.260 -1.598 -28.073 1.00 80.12 125 ASP A C 1
ATOM 984 O O . ASP A 1 125 ? 11.342 -2.713 -28.586 1.00 80.12 125 ASP A O 1
ATOM 988 N N . GLY A 1 126 ? 10.128 -1.172 -27.501 1.00 80.94 126 GLY A N 1
ATOM 989 C CA . GLY A 1 126 ? 8.942 -2.014 -27.333 1.00 80.94 126 GLY A CA 1
ATOM 990 C C . GLY A 1 126 ? 9.005 -2.961 -26.127 1.00 80.94 126 GLY A C 1
ATOM 991 O O . GLY A 1 126 ? 8.080 -3.750 -25.946 1.00 80.94 126 GLY A O 1
ATOM 992 N N . ASN A 1 127 ? 10.061 -2.889 -25.309 1.00 81.94 127 ASN A N 1
ATOM 993 C CA . ASN A 1 127 ? 10.272 -3.727 -24.129 1.00 81.94 127 ASN A CA 1
ATOM 994 C C . ASN A 1 127 ? 10.417 -2.883 -22.848 1.00 81.94 127 ASN A C 1
ATOM 996 O O . ASN A 1 127 ? 1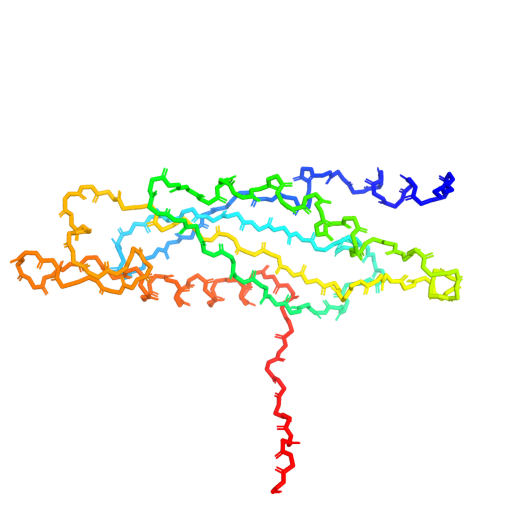1.323 -3.079 -22.035 1.00 81.94 127 ASN A O 1
ATOM 1000 N N . GLY A 1 128 ? 9.538 -1.893 -22.688 1.00 84.50 128 GLY A N 1
ATOM 1001 C CA . GLY A 1 128 ? 9.513 -1.035 -21.508 1.00 84.50 128 GLY A CA 1
ATOM 1002 C C . GLY A 1 128 ? 9.145 -1.769 -20.207 1.00 84.50 128 GLY A C 1
ATOM 1003 O O . GLY A 1 128 ? 8.653 -2.900 -20.222 1.00 84.50 128 GLY A O 1
ATOM 1004 N N . PRO A 1 129 ? 9.386 -1.129 -19.049 1.00 87.69 129 PRO A N 1
ATOM 1005 C CA . PRO A 1 129 ? 9.119 -1.721 -17.745 1.00 87.69 129 PRO A CA 1
ATOM 1006 C C . PRO A 1 129 ? 7.633 -2.027 -17.535 1.00 87.69 129 PRO A C 1
ATOM 1008 O O . PRO A 1 129 ? 6.746 -1.256 -17.908 1.00 87.69 129 PRO A O 1
ATOM 1011 N N . ARG A 1 130 ? 7.372 -3.154 -16.872 1.00 90.06 130 ARG A N 1
ATOM 1012 C CA . ARG A 1 130 ? 6.031 -3.696 -16.630 1.00 90.06 130 ARG A CA 1
ATOM 1013 C C . ARG A 1 130 ? 5.501 -3.341 -15.232 1.00 90.06 130 ARG A C 1
ATOM 1015 O O . ARG A 1 130 ? 5.237 -4.225 -14.419 1.00 90.06 130 ARG A O 1
ATOM 1022 N N . TYR A 1 131 ? 5.390 -2.043 -14.918 1.00 89.88 131 TYR A N 1
ATOM 1023 C CA . TYR A 1 131 ? 4.989 -1.588 -13.573 1.00 89.88 131 TYR A CA 1
ATOM 1024 C C . TYR A 1 131 ? 3.556 -1.969 -13.187 1.00 89.88 131 TYR A C 1
ATOM 1026 O O . TYR A 1 131 ? 3.309 -2.212 -12.007 1.00 89.88 131 TYR A O 1
ATOM 1034 N N . GLN A 1 132 ? 2.632 -2.084 -14.146 1.00 92.00 132 GLN A N 1
ATOM 1035 C CA . GLN A 1 132 ? 1.267 -2.530 -13.851 1.00 92.00 132 GLN A CA 1
ATOM 1036 C C . GLN A 1 132 ? 1.249 -3.998 -13.429 1.00 92.00 132 GLN A C 1
ATOM 1038 O O . GLN A 1 132 ? 0.558 -4.366 -12.483 1.00 92.00 132 GLN A O 1
ATOM 1043 N N . ASP A 1 133 ? 2.038 -4.832 -14.102 1.00 94.56 133 ASP A N 1
ATOM 1044 C CA . ASP A 1 133 ? 2.127 -6.247 -13.750 1.00 94.56 133 ASP A CA 1
ATOM 1045 C C . ASP A 1 133 ? 2.813 -6.434 -12.396 1.00 94.56 133 ASP A C 1
ATOM 1047 O O . ASP A 1 133 ? 2.331 -7.202 -11.569 1.00 94.56 133 ASP A O 1
ATOM 1051 N N . ALA A 1 134 ? 3.866 -5.660 -12.116 1.00 94.31 134 ALA A N 1
ATOM 1052 C CA . ALA A 1 134 ? 4.479 -5.621 -10.790 1.00 94.31 134 ALA A CA 1
ATOM 1053 C C . ALA A 1 134 ? 3.489 -5.159 -9.705 1.00 94.31 134 ALA A C 1
ATOM 1055 O O . ALA A 1 134 ? 3.477 -5.696 -8.601 1.00 94.31 134 ALA A O 1
ATOM 1056 N N . PHE A 1 135 ? 2.608 -4.202 -10.011 1.00 94.88 135 PHE A N 1
ATOM 1057 C CA . PHE A 1 135 ? 1.549 -3.797 -9.089 1.00 94.88 135 PHE A CA 1
ATOM 1058 C C . PHE A 1 135 ? 0.575 -4.947 -8.787 1.00 94.88 135 PHE A C 1
ATOM 1060 O O . PHE A 1 135 ? 0.245 -5.161 -7.622 1.00 94.88 135 PHE A O 1
ATOM 1067 N N . TYR A 1 136 ? 0.176 -5.742 -9.783 1.00 96.44 136 TYR A N 1
ATOM 1068 C CA . TYR A 1 136 ? -0.641 -6.939 -9.543 1.00 96.44 136 TYR A CA 1
ATOM 1069 C C . TYR A 1 136 ? 0.101 -8.020 -8.744 1.00 96.44 136 TYR A C 1
ATOM 1071 O O . TYR A 1 136 ? -0.494 -8.657 -7.875 1.00 96.44 136 TYR A O 1
ATOM 1079 N N . GLU A 1 137 ? 1.404 -8.199 -8.976 1.00 97.88 137 GLU A N 1
ATOM 1080 C CA . GLU A 1 137 ? 2.249 -9.079 -8.155 1.00 97.88 137 GLU A CA 1
ATOM 1081 C C . GLU A 1 137 ? 2.294 -8.609 -6.692 1.00 97.88 137 GLU A C 1
ATOM 1083 O O . GLU A 1 137 ? 2.187 -9.428 -5.777 1.00 97.88 137 GLU A O 1
ATOM 1088 N N . LEU A 1 138 ? 2.386 -7.295 -6.458 1.00 97.75 138 LEU A N 1
ATOM 1089 C CA . LEU A 1 138 ? 2.292 -6.724 -5.117 1.00 97.75 138 LEU A CA 1
ATOM 1090 C C . LEU A 1 138 ? 0.917 -6.976 -4.495 1.00 97.75 138 LEU A C 1
ATOM 1092 O O . LEU A 1 138 ? 0.858 -7.332 -3.323 1.00 97.75 138 LEU A O 1
ATOM 1096 N N . MET A 1 139 ? -0.180 -6.827 -5.245 1.00 97.31 139 MET A N 1
ATOM 1097 C CA . MET A 1 139 ? -1.520 -7.114 -4.718 1.00 97.31 139 MET A CA 1
ATOM 1098 C C . MET A 1 139 ? -1.620 -8.554 -4.204 1.00 97.31 139 MET A C 1
ATOM 1100 O O . MET A 1 139 ? -2.001 -8.770 -3.054 1.00 97.31 139 MET A O 1
ATOM 1104 N N . ALA A 1 140 ? -1.169 -9.522 -5.005 1.00 97.56 140 ALA A N 1
ATOM 1105 C CA . ALA A 1 140 ? -1.121 -10.924 -4.597 1.00 97.56 140 ALA A CA 1
ATOM 1106 C C . ALA A 1 140 ? -0.211 -11.142 -3.372 1.00 97.56 140 ALA A C 1
ATOM 1108 O O . ALA A 1 140 ? -0.561 -11.889 -2.458 1.00 97.56 140 ALA A O 1
ATOM 1109 N N . HIS A 1 141 ? 0.939 -10.460 -3.315 1.00 98.25 141 HIS A N 1
ATOM 1110 C CA . HIS A 1 141 ? 1.833 -10.505 -2.158 1.00 98.25 141 HIS A CA 1
ATOM 1111 C C . HIS A 1 141 ? 1.161 -9.965 -0.885 1.00 98.25 141 HIS A C 1
ATOM 1113 O O . HIS A 1 141 ? 1.321 -10.549 0.188 1.00 98.25 141 HIS A O 1
ATOM 1119 N N . ILE A 1 142 ? 0.407 -8.867 -0.974 1.00 98.25 142 ILE A N 1
ATOM 1120 C CA . ILE A 1 142 ? -0.325 -8.312 0.170 1.00 98.25 142 ILE A CA 1
ATOM 1121 C C . ILE A 1 142 ? -1.401 -9.296 0.638 1.00 98.25 142 ILE A C 1
ATOM 1123 O O . ILE A 1 142 ? -1.497 -9.580 1.832 1.00 98.25 142 ILE A O 1
ATOM 1127 N N . GLU A 1 143 ? -2.160 -9.874 -0.290 1.00 97.06 143 GLU A N 1
ATOM 1128 C CA . GLU A 1 143 ? -3.203 -10.855 0.016 1.00 97.06 143 GLU A CA 1
ATOM 1129 C C . GLU A 1 143 ? -2.660 -12.112 0.710 1.00 97.06 143 GLU A C 1
ATOM 1131 O O . GLU A 1 143 ? -3.316 -12.645 1.606 1.00 97.06 143 GLU A O 1
ATOM 1136 N N . SER A 1 144 ? -1.453 -12.567 0.353 1.00 97.12 144 SER A N 1
ATOM 1137 C CA . SER A 1 144 ? -0.848 -13.759 0.957 1.00 97.12 144 SER A CA 1
ATOM 1138 C C . SER A 1 144 ? -0.177 -13.517 2.311 1.00 97.12 144 SER A C 1
ATOM 1140 O O . SER A 1 144 ? 0.003 -14.467 3.070 1.00 97.12 144 SER A O 1
ATOM 1142 N N . ASN A 1 145 ? 0.238 -12.281 2.609 1.00 97.81 145 ASN A N 1
ATOM 1143 C CA . ASN A 1 145 ? 1.053 -11.970 3.793 1.00 97.81 145 ASN A CA 1
ATOM 1144 C C . ASN A 1 145 ? 0.312 -11.161 4.868 1.00 97.81 145 ASN A C 1
ATOM 1146 O O . ASN A 1 145 ? 0.794 -11.066 5.997 1.00 97.81 145 ASN A O 1
ATOM 1150 N N . TYR A 1 146 ? -0.855 -10.597 4.549 1.00 97.75 146 TYR A N 1
ATOM 1151 C CA . TYR A 1 146 ? -1.636 -9.763 5.460 1.00 97.75 146 TYR A CA 1
ATOM 1152 C C . TYR A 1 146 ? -3.094 -10.229 5.554 1.00 97.75 146 TYR A C 1
ATOM 1154 O O . TYR A 1 146 ? -3.616 -10.900 4.663 1.00 97.75 146 TYR A O 1
ATOM 1162 N N . ARG A 1 147 ? -3.787 -9.860 6.641 1.00 97.38 147 ARG A N 1
ATOM 1163 C CA . ARG A 1 147 ? -5.211 -10.182 6.838 1.00 97.38 147 ARG A CA 1
ATOM 1164 C C . ARG A 1 147 ? -6.097 -9.246 6.021 1.00 97.38 147 ARG A C 1
ATOM 1166 O O . ARG A 1 147 ? -6.684 -8.299 6.537 1.00 97.38 147 ARG A O 1
ATOM 1173 N N . THR A 1 148 ? -6.169 -9.519 4.728 1.00 97.31 148 THR A N 1
ATOM 1174 C CA . THR A 1 148 ? -6.999 -8.786 3.771 1.00 97.31 148 THR A CA 1
ATOM 1175 C C . THR A 1 148 ? -8.420 -9.346 3.725 1.00 97.31 148 THR A C 1
ATOM 1177 O O . THR A 1 148 ? -8.634 -10.555 3.896 1.00 97.31 148 THR A O 1
ATOM 1180 N N . ALA A 1 149 ? -9.398 -8.456 3.547 1.00 94.19 149 ALA A N 1
ATOM 1181 C CA . ALA A 1 149 ? -10.792 -8.805 3.297 1.00 94.19 149 ALA A CA 1
ATOM 1182 C C . ALA A 1 149 ? -10.925 -9.508 1.943 1.00 94.19 149 ALA A C 1
ATOM 1184 O O . ALA A 1 149 ? -10.249 -9.156 0.977 1.00 94.19 149 ALA A O 1
ATOM 1185 N N . THR A 1 150 ? -11.788 -10.519 1.879 1.00 85.00 150 THR A N 1
ATOM 1186 C CA . THR A 1 150 ? -12.063 -11.243 0.637 1.00 85.00 150 THR A CA 1
ATOM 1187 C C . THR A 1 150 ? -13.026 -10.450 -0.242 1.00 85.00 150 THR A C 1
ATOM 1189 O O . THR A 1 150 ? -13.895 -9.767 0.299 1.00 85.00 150 THR A O 1
ATOM 1192 N N . PRO A 1 151 ? -12.935 -10.563 -1.578 1.00 78.06 151 PRO A N 1
ATOM 1193 C CA . PRO A 1 151 ? -13.925 -9.974 -2.471 1.00 78.06 151 PRO A CA 1
ATOM 1194 C C . PRO A 1 151 ? -15.339 -10.449 -2.119 1.00 78.06 151 PRO A C 1
ATOM 1196 O O . PRO A 1 151 ? -15.584 -11.652 -2.019 1.00 78.06 151 PRO A O 1
ATOM 1199 N N . GLU A 1 152 ? -16.266 -9.509 -1.961 1.00 77.44 152 GLU A N 1
ATOM 1200 C CA . GLU A 1 152 ? -17.685 -9.798 -1.764 1.00 77.44 152 GLU A CA 1
ATOM 1201 C C . GLU A 1 152 ? -18.449 -9.518 -3.060 1.00 77.44 152 GLU A C 1
ATOM 1203 O O . GLU A 1 152 ? -18.301 -8.459 -3.675 1.00 77.44 152 GLU A O 1
ATOM 1208 N N . VAL A 1 153 ? -19.272 -10.476 -3.491 1.00 77.81 153 VAL A N 1
ATOM 1209 C CA . VAL A 1 153 ? -20.215 -10.251 -4.590 1.00 77.81 153 VAL A CA 1
ATOM 1210 C C . VAL A 1 153 ? -21.408 -9.506 -4.012 1.00 77.81 153 VAL A C 1
ATOM 1212 O O . VAL A 1 153 ? -22.235 -10.090 -3.315 1.00 77.81 153 VAL A O 1
ATOM 1215 N N . VAL A 1 154 ? -21.480 -8.210 -4.295 1.00 80.50 154 VAL A N 1
ATOM 1216 C CA . VAL A 1 154 ? -22.621 -7.375 -3.924 1.00 80.50 154 VAL A CA 1
ATOM 1217 C C . VAL A 1 154 ? -23.569 -7.319 -5.114 1.00 80.50 154 VAL A C 1
ATOM 1219 O O . VAL A 1 154 ? -23.177 -6.891 -6.201 1.00 80.50 154 VAL A O 1
ATOM 1222 N N . GLU A 1 155 ? -24.819 -7.737 -4.921 1.00 80.19 155 GLU A N 1
ATOM 1223 C CA . GLU A 1 155 ? -25.869 -7.469 -5.901 1.00 80.19 155 GLU A CA 1
ATOM 1224 C C . GLU A 1 155 ? -26.139 -5.962 -5.920 1.00 80.19 155 GLU A C 1
ATOM 1226 O O . GLU A 1 155 ? -26.817 -5.407 -5.056 1.00 80.19 155 GLU A O 1
ATOM 1231 N N . VAL A 1 156 ? -25.556 -5.277 -6.900 1.00 79.88 156 VAL A N 1
ATOM 1232 C CA . VAL A 1 156 ? -25.931 -3.903 -7.221 1.00 79.88 156 VAL A CA 1
ATOM 1233 C C . VAL A 1 156 ? -27.257 -4.006 -7.970 1.00 79.88 156 VAL A C 1
ATOM 1235 O O . VAL A 1 156 ? -27.317 -4.720 -8.967 1.00 79.88 156 VAL A O 1
ATOM 1238 N N . PHE A 1 157 ? -28.310 -3.387 -7.423 1.00 75.00 157 PHE A N 1
ATOM 1239 C CA . PHE A 1 157 ? -29.711 -3.533 -7.849 1.00 75.00 157 PHE A CA 1
ATOM 1240 C C . PHE A 1 157 ? -29.907 -3.658 -9.378 1.00 75.00 157 PHE A C 1
ATOM 1242 O O . PHE A 1 157 ? -29.203 -2.974 -10.124 1.00 75.00 157 PHE A O 1
ATOM 1249 N N . PRO A 1 158 ? -30.870 -4.488 -9.831 1.00 64.19 158 PRO A N 1
ATOM 1250 C CA . PRO A 1 158 ? -31.153 -4.705 -11.251 1.00 64.19 158 PRO A CA 1
ATOM 1251 C C . PRO A 1 158 ? -31.645 -3.452 -11.987 1.00 64.19 158 PRO A C 1
ATOM 1253 O O . PRO A 1 158 ? -32.310 -2.598 -11.352 1.00 64.19 158 PRO A O 1
#